Protein AF-A0A1I7B6P1-F1 (afdb_monomer)

Solvent-accessible surface area (backbone atoms only — not comparable to full-atom values): 2904 Å² total; per-residue (Å²): 136,56,74,67,57,52,51,52,41,50,56,52,32,54,52,28,48,53,49,20,61,66,21,55,97,73,34,74,69,58,21,52,51,24,49,52,51,31,52,54,38,49,54,52,44,51,35,62,74,68,71,53,132

Nearest PDB structures (foldseek):
  8e00-assembly1_A  TM=9.435E-01  e=3.007E+00  Saccharomyces cerevisiae
  5j45-assembly1_A  TM=9.640E-01  e=5.310E+00  Drosophila melanogaster
  7enc-assembly1_u  TM=8.577E-01  e=5.310E+00  Homo sapiens
  5da9-assembly1_A  TM=8.810E-01  e=5.656E+00  Thermochaetoides thermophila DSM 1495

Sequence (53 aa):
MTAQNVEQLRERLARAELERDTWQGKSDHHYKMACTLVKSLREQLVAAESGQP

Mean predicted aligned error: 4.0 Å

Structure (mmCIF, N/CA/C/O backbone):
data_AF-A0A1I7B6P1-F1
#
_entry.id   AF-A0A1I7B6P1-F1
#
loop_
_atom_site.group_PDB
_atom_site.id
_atom_site.type_symbol
_atom_site.label_atom_id
_atom_site.label_alt_id
_atom_site.label_comp_id
_atom_site.label_asym_id
_atom_site.label_entity_id
_atom_site.label_seq_id
_atom_site.pdbx_PDB_ins_code
_atom_site.Cartn_x
_atom_site.Cartn_y
_atom_site.Cartn_z
_atom_site.occupancy
_atom_site.B_iso_or_equiv
_atom_site.auth_seq_id
_atom_site.auth_comp_id
_atom_site.auth_asym_id
_atom_site.auth_atom_id
_atom_site.pdbx_PDB_model_num
ATOM 1 N N . MET A 1 1 ? -6.258 0.251 19.817 1.00 60.03 1 MET A N 1
ATOM 2 C CA . MET A 1 1 ? -5.515 0.851 18.685 1.00 60.03 1 MET A CA 1
ATOM 3 C C . MET A 1 1 ? -6.141 2.209 18.378 1.00 60.03 1 MET A C 1
ATOM 5 O O . MET A 1 1 ? -7.360 2.291 18.433 1.00 60.03 1 MET A O 1
ATOM 9 N N . THR A 1 2 ? -5.369 3.283 18.180 1.00 74.94 2 THR A N 1
ATOM 10 C CA . THR A 1 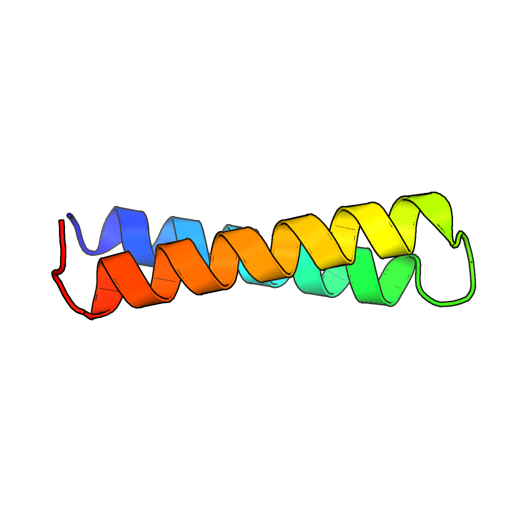2 ? -5.913 4.643 17.963 1.00 74.94 2 THR A CA 1
ATOM 11 C C . THR A 1 2 ? -6.101 4.932 16.472 1.00 74.94 2 THR A C 1
ATOM 13 O O . THR A 1 2 ? -5.375 4.386 15.643 1.00 74.94 2 THR A O 1
ATOM 16 N N . ALA A 1 3 ? -7.036 5.822 16.119 1.00 75.12 3 ALA A N 1
ATOM 17 C CA . ALA A 1 3 ? -7.243 6.264 14.732 1.00 75.12 3 ALA A CA 1
ATOM 18 C C . ALA A 1 3 ? -5.952 6.814 14.088 1.00 75.12 3 ALA A C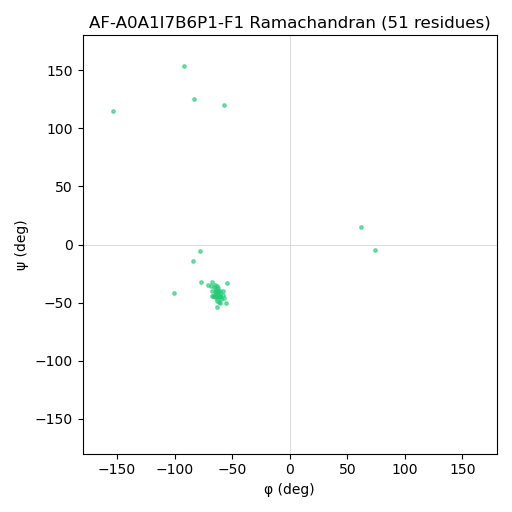 1
ATOM 20 O O . ALA A 1 3 ? -5.688 6.567 12.914 1.00 75.12 3 ALA A O 1
ATOM 21 N N . GLN A 1 4 ? -5.096 7.453 14.891 1.00 79.69 4 GLN A N 1
ATOM 22 C CA . GLN A 1 4 ? -3.786 7.954 14.471 1.00 79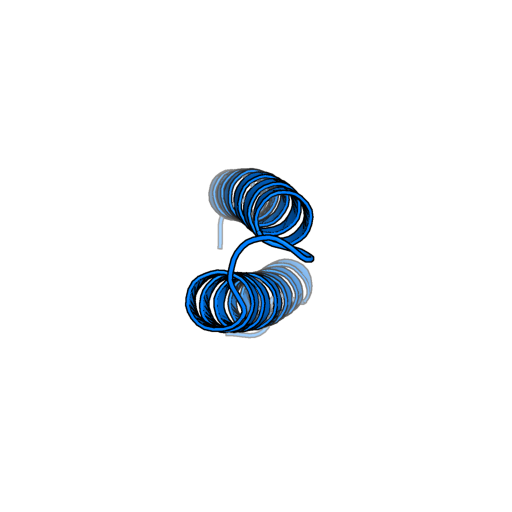.69 4 GLN A CA 1
ATOM 23 C C . GLN A 1 4 ? -2.831 6.833 14.018 1.00 79.69 4 GLN A C 1
ATOM 25 O O . GLN A 1 4 ? -2.087 7.010 13.057 1.00 79.69 4 GLN A O 1
ATOM 30 N N . ASN A 1 5 ? -2.876 5.652 14.649 1.00 86.00 5 ASN A N 1
ATOM 31 C CA . ASN A 1 5 ? -2.045 4.514 14.238 1.00 86.00 5 ASN A CA 1
ATOM 32 C C . ASN A 1 5 ? -2.511 3.923 12.899 1.00 86.00 5 ASN A C 1
ATOM 34 O O . ASN A 1 5 ? -1.688 3.480 12.102 1.00 86.00 5 ASN A O 1
ATOM 38 N N . VAL A 1 6 ? -3.823 3.926 12.642 1.00 89.12 6 VAL A N 1
ATOM 39 C CA . VAL A 1 6 ? -4.402 3.463 11.370 1.00 89.12 6 VAL A CA 1
ATOM 40 C C . VAL A 1 6 ? -4.002 4.402 10.233 1.00 89.12 6 VAL A C 1
ATOM 42 O O . VAL A 1 6 ? -3.577 3.944 9.175 1.00 89.12 6 VAL A O 1
ATOM 45 N N . GLU A 1 7 ? -4.069 5.714 10.456 1.00 91.62 7 GLU A N 1
ATOM 46 C CA . GLU A 1 7 ? -3.645 6.719 9.476 1.00 91.62 7 GLU A CA 1
ATOM 47 C C . GLU A 1 7 ? -2.152 6.591 9.138 1.00 91.62 7 GLU A C 1
ATOM 49 O O . GLU A 1 7 ? -1.784 6.503 7.966 1.00 91.62 7 GLU A O 1
ATOM 54 N N . GLN A 1 8 ? -1.295 6.433 10.151 1.00 92.12 8 GLN A N 1
ATOM 55 C CA . GLN A 1 8 ? 0.132 6.174 9.943 1.00 92.12 8 GLN A CA 1
ATOM 56 C C . GLN A 1 8 ? 0.394 4.873 9.169 1.00 92.12 8 GLN A C 1
ATOM 58 O O . GLN A 1 8 ? 1.276 4.833 8.309 1.00 92.12 8 GLN A O 1
ATOM 63 N N . LEU A 1 9 ? -0.356 3.800 9.447 1.00 92.94 9 LEU A N 1
ATOM 64 C CA . LEU A 1 9 ? -0.254 2.545 8.695 1.00 92.94 9 LEU A CA 1
ATOM 65 C C . LEU A 1 9 ? -0.650 2.734 7.227 1.00 92.94 9 LEU A C 1
ATOM 67 O O . LEU A 1 9 ? 0.054 2.235 6.348 1.00 92.94 9 LEU A O 1
ATOM 71 N N . ARG A 1 10 ? -1.710 3.503 6.948 1.00 94.44 10 ARG A N 1
ATOM 72 C CA . ARG A 1 10 ? -2.137 3.837 5.579 1.00 94.44 10 ARG A CA 1
ATOM 73 C C . ARG A 1 10 ? -1.075 4.638 4.829 1.00 94.44 10 ARG A C 1
ATOM 75 O O . ARG A 1 10 ? -0.750 4.294 3.697 1.00 94.44 10 ARG A O 1
ATOM 82 N N . GLU A 1 11 ? -0.467 5.643 5.458 1.00 96.06 11 GLU A N 1
ATOM 83 C CA . GLU A 1 11 ? 0.625 6.408 4.837 1.00 96.06 11 GLU A CA 1
ATOM 84 C C . GLU A 1 11 ? 1.866 5.555 4.551 1.00 96.06 11 GLU A C 1
ATOM 86 O O . GLU A 1 11 ? 2.558 5.743 3.547 1.00 96.06 11 GLU A O 1
ATOM 91 N N . ARG A 1 12 ? 2.205 4.631 5.456 1.00 95.50 12 ARG A N 1
ATOM 92 C CA . ARG A 1 12 ? 3.324 3.701 5.247 1.00 95.50 12 ARG A CA 1
ATOM 93 C C . ARG A 1 12 ? 3.013 2.724 4.120 1.00 95.50 12 ARG A C 1
ATOM 95 O O . ARG A 1 12 ? 3.896 2.461 3.308 1.00 95.50 12 ARG A O 1
ATOM 102 N N . LEU A 1 13 ? 1.774 2.240 4.040 1.00 96.50 13 LEU A N 1
ATOM 103 C CA . LEU A 1 13 ? 1.320 1.371 2.959 1.00 96.50 13 LEU A CA 1
ATOM 104 C C . LEU A 1 13 ? 1.409 2.081 1.604 1.00 96.50 13 LEU A C 1
ATOM 106 O O . LEU A 1 13 ? 2.029 1.541 0.694 1.00 96.50 13 LEU A O 1
ATOM 110 N N . ALA A 1 14 ? 0.893 3.307 1.495 1.00 97.00 14 ALA A N 1
ATOM 111 C CA . ALA A 1 14 ? 0.949 4.085 0.256 1.00 97.00 14 ALA A CA 1
ATOM 112 C C . ALA A 1 14 ? 2.394 4.302 -0.232 1.00 97.00 14 ALA A C 1
ATOM 114 O O . ALA A 1 14 ? 2.687 4.179 -1.421 1.00 97.00 14 ALA A O 1
ATOM 115 N N . ARG A 1 15 ? 3.330 4.566 0.692 1.00 96.25 15 ARG A N 1
ATOM 116 C CA . ARG A 1 15 ? 4.762 4.675 0.368 1.00 96.25 15 ARG A CA 1
ATOM 117 C C . ARG A 1 15 ? 5.354 3.353 -0.119 1.00 96.25 15 ARG A C 1
ATOM 119 O O . ARG A 1 15 ? 6.076 3.353 -1.111 1.00 96.25 15 ARG A O 1
ATOM 126 N N . ALA A 1 16 ? 5.035 2.242 0.543 1.00 96.25 16 ALA A N 1
ATOM 127 C CA . ALA A 1 16 ? 5.510 0.920 0.141 1.00 96.25 16 ALA A CA 1
ATOM 128 C C . ALA A 1 16 ? 4.947 0.490 -1.228 1.00 96.25 16 ALA A C 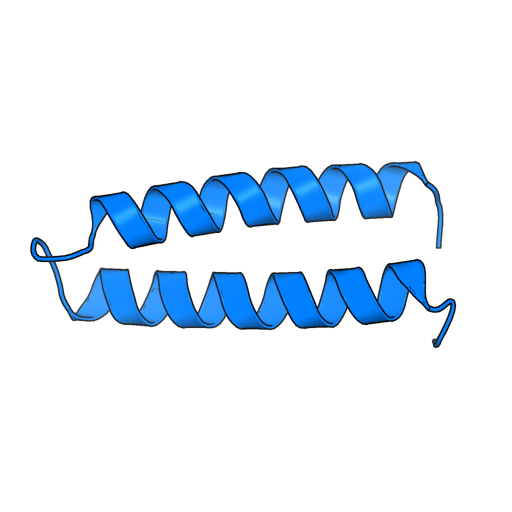1
ATOM 130 O O . ALA A 1 16 ? 5.644 -0.158 -2.006 1.00 96.25 16 ALA A O 1
ATOM 131 N N . GLU A 1 17 ? 3.708 0.872 -1.552 1.00 97.38 17 GLU A N 1
ATOM 132 C CA . GLU A 1 17 ? 3.103 0.638 -2.868 1.00 97.38 17 GLU A CA 1
ATOM 133 C C . GLU A 1 17 ? 3.802 1.452 -3.961 1.00 97.38 17 GLU A C 1
ATOM 135 O O . GLU A 1 17 ? 4.172 0.890 -4.991 1.00 97.38 17 GLU A O 1
ATOM 140 N N . LEU A 1 18 ? 4.086 2.733 -3.706 1.00 97.38 18 LEU A N 1
ATOM 141 C CA . LEU A 1 18 ? 4.858 3.569 -4.628 1.00 97.38 18 LEU A CA 1
ATOM 142 C C . LEU A 1 18 ? 6.272 3.016 -4.856 1.00 97.38 18 LEU A C 1
ATOM 144 O O . LEU A 1 18 ? 6.772 3.007 -5.982 1.00 97.38 18 LEU A O 1
ATOM 148 N N . GLU A 1 19 ? 6.928 2.551 -3.795 1.00 95.31 19 GLU A N 1
ATOM 149 C CA . GLU A 1 19 ? 8.254 1.943 -3.877 1.00 95.31 19 GLU A CA 1
ATOM 150 C C . GLU A 1 19 ? 8.222 0.643 -4.692 1.00 95.31 19 GLU A C 1
ATOM 152 O O . GLU A 1 19 ? 9.053 0.449 -5.582 1.00 95.31 19 GLU A O 1
ATOM 157 N N . ARG A 1 20 ? 7.222 -0.217 -4.462 1.00 97.06 20 ARG A N 1
ATOM 158 C CA . ARG A 1 20 ? 7.001 -1.424 -5.267 1.00 97.06 20 ARG A CA 1
ATOM 159 C C . ARG A 1 20 ? 6.876 -1.072 -6.746 1.00 97.06 20 ARG A C 1
ATOM 161 O O . ARG A 1 20 ? 7.571 -1.665 -7.568 1.00 97.06 20 ARG A O 1
ATOM 168 N N . ASP A 1 21 ? 6.029 -0.107 -7.078 1.00 96.81 21 ASP A N 1
ATOM 169 C CA . ASP A 1 21 ? 5.782 0.286 -8.467 1.00 96.81 21 ASP A CA 1
ATOM 170 C C . ASP A 1 21 ? 7.027 0.939 -9.090 1.00 96.81 21 ASP A C 1
ATOM 172 O O . ASP A 1 21 ? 7.333 0.729 -10.261 1.00 96.81 21 ASP A O 1
ATOM 176 N N . THR A 1 22 ? 7.824 1.646 -8.284 1.00 96.88 22 THR A N 1
ATOM 177 C CA . THR A 1 22 ? 9.108 2.225 -8.708 1.00 96.88 22 THR A CA 1
ATOM 178 C C . THR A 1 22 ? 10.134 1.155 -9.069 1.00 96.88 22 THR A C 1
ATOM 180 O O . THR A 1 22 ? 10.878 1.329 -10.039 1.00 96.88 22 THR A O 1
ATOM 183 N N . TRP A 1 23 ? 10.204 0.071 -8.292 1.00 96.44 23 TRP A N 1
ATOM 184 C CA . TRP A 1 23 ? 11.149 -1.026 -8.511 1.00 96.44 23 TRP A CA 1
ATOM 185 C C . TRP A 1 23 ? 10.671 -2.057 -9.528 1.00 96.44 23 TRP A C 1
ATOM 187 O O . TRP A 1 23 ? 11.486 -2.849 -10.015 1.00 96.44 23 TRP A O 1
ATOM 197 N N . GLN A 1 24 ? 9.387 -2.032 -9.887 1.00 95.06 24 GLN A N 1
ATOM 198 C CA . GLN A 1 24 ? 8.820 -2.914 -10.893 1.00 95.06 24 GLN A CA 1
ATOM 199 C C . GLN A 1 24 ? 9.575 -2.756 -12.220 1.00 95.06 24 GLN A C 1
ATOM 201 O O . GLN A 1 24 ? 9.680 -1.671 -12.785 1.00 95.06 24 GLN A O 1
ATOM 206 N N . GLY A 1 25 ? 10.168 -3.852 -12.695 1.00 92.50 25 GLY A N 1
ATOM 207 C CA . GLY A 1 25 ? 10.976 -3.861 -13.919 1.00 92.50 25 GLY A CA 1
ATOM 208 C C . GLY A 1 25 ? 12.368 -3.222 -13.802 1.00 92.50 25 GLY A C 1
ATOM 209 O O . GLY A 1 25 ? 13.138 -3.323 -14.751 1.00 92.50 25 GLY A O 1
ATOM 210 N N . LYS A 1 26 ? 12.730 -2.614 -12.660 1.00 95.62 26 LYS A N 1
ATOM 211 C CA . LYS A 1 26 ? 14.077 -2.056 -12.415 1.00 95.62 26 LYS A CA 1
ATOM 212 C C . LYS A 1 26 ? 14.956 -2.974 -11.575 1.00 95.62 26 LYS A C 1
ATOM 214 O O . LYS A 1 26 ? 16.146 -3.102 -11.845 1.00 95.62 26 LYS A O 1
ATOM 219 N N . SER A 1 27 ? 14.396 -3.591 -10.536 1.00 97.06 27 SER A N 1
ATOM 220 C CA . SER A 1 27 ? 15.140 -4.492 -9.656 1.00 97.06 27 SER A CA 1
ATOM 221 C C . SER A 1 27 ? 14.220 -5.522 -9.016 1.00 97.06 27 SER A C 1
ATOM 223 O O . SER A 1 27 ? 13.377 -5.180 -8.192 1.00 97.06 27 SER A O 1
ATOM 225 N N . ASP A 1 28 ? 14.421 -6.794 -9.357 1.00 95.69 28 ASP A N 1
ATOM 226 C CA . ASP A 1 28 ? 13.621 -7.902 -8.823 1.00 95.69 28 ASP A CA 1
ATOM 227 C C . ASP A 1 28 ? 13.770 -8.050 -7.298 1.00 95.69 28 ASP A C 1
ATOM 229 O O . ASP A 1 28 ? 12.792 -8.292 -6.594 1.00 95.69 28 ASP A O 1
ATOM 233 N N . HIS A 1 29 ? 14.976 -7.826 -6.766 1.00 95.69 29 HIS A N 1
ATOM 234 C CA . HIS A 1 29 ? 15.224 -7.882 -5.325 1.00 95.69 29 HIS A CA 1
ATOM 235 C C . HIS A 1 29 ? 14.434 -6.806 -4.566 1.00 95.69 29 HIS A C 1
ATOM 237 O O . HIS A 1 29 ? 13.653 -7.133 -3.671 1.00 95.69 29 HIS A O 1
ATOM 243 N N . HIS A 1 30 ? 14.577 -5.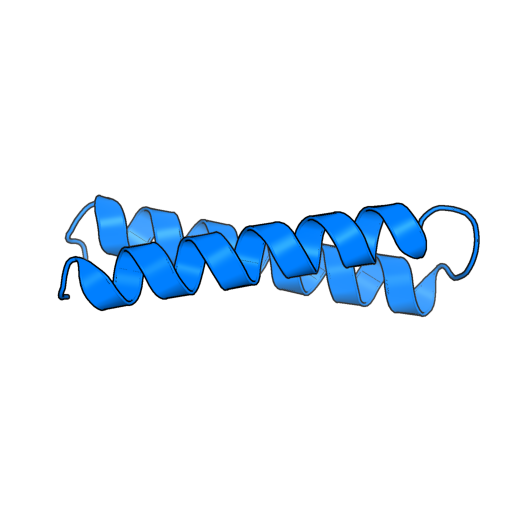536 -4.961 1.00 94.75 30 HIS A N 1
ATOM 244 C CA . HIS A 1 30 ? 13.866 -4.434 -4.308 1.00 94.75 30 HIS A CA 1
ATOM 245 C C . HIS A 1 30 ? 12.350 -4.530 -4.518 1.00 94.75 30 HIS A C 1
ATOM 247 O O . HIS A 1 30 ? 11.586 -4.290 -3.587 1.00 94.75 30 HIS A O 1
ATOM 253 N N . TYR A 1 31 ? 11.905 -4.975 -5.697 1.00 96.19 31 TYR A N 1
ATOM 254 C CA . TYR A 1 31 ? 10.494 -5.240 -5.965 1.00 96.19 31 TYR A CA 1
ATOM 255 C C . TYR A 1 31 ? 9.921 -6.303 -5.016 1.00 96.19 31 TYR A C 1
ATOM 257 O O . TYR A 1 31 ? 8.874 -6.087 -4.409 1.00 96.19 31 TYR A O 1
ATOM 265 N N . LYS A 1 32 ? 10.620 -7.430 -4.815 1.00 96.62 32 LYS A N 1
ATOM 266 C CA . LYS A 1 32 ? 10.201 -8.486 -3.875 1.00 96.62 32 LYS A CA 1
ATOM 267 C C . LYS A 1 32 ? 10.163 -8.000 -2.425 1.00 96.62 32 LYS A C 1
ATOM 269 O O . LYS A 1 32 ? 9.227 -8.341 -1.695 1.00 96.62 32 LYS A O 1
ATOM 274 N N . MET A 1 33 ? 11.138 -7.191 -2.011 1.00 97.00 33 MET A N 1
ATOM 275 C CA . MET A 1 33 ? 11.141 -6.579 -0.679 1.00 97.00 33 MET A CA 1
ATOM 276 C C . MET A 1 33 ? 9.947 -5.640 -0.490 1.00 97.00 33 MET A C 1
ATOM 278 O O . MET A 1 33 ? 9.204 -5.790 0.480 1.00 97.00 33 MET A O 1
ATOM 282 N N . ALA A 1 34 ? 9.705 -4.740 -1.444 1.00 95.94 34 ALA A N 1
ATOM 283 C CA . ALA A 1 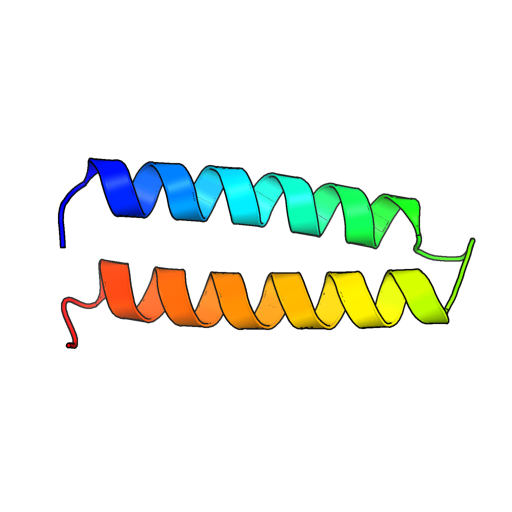34 ? 8.575 -3.819 -1.404 1.00 95.94 34 ALA A CA 1
ATOM 284 C C . ALA A 1 34 ? 7.227 -4.565 -1.429 1.00 95.94 34 ALA A C 1
ATOM 286 O O . ALA A 1 34 ? 6.338 -4.254 -0.641 1.00 95.94 34 ALA A O 1
ATOM 287 N N . CYS A 1 35 ? 7.087 -5.622 -2.237 1.00 96.38 35 CYS A N 1
ATOM 288 C CA . CYS A 1 35 ? 5.914 -6.505 -2.222 1.00 96.38 35 CYS A CA 1
ATOM 289 C C . CYS A 1 35 ? 5.672 -7.140 -0.844 1.00 96.38 35 CYS A C 1
ATOM 291 O O . CYS A 1 35 ? 4.533 -7.187 -0.374 1.00 96.38 35 CYS A O 1
ATOM 293 N N . THR A 1 36 ? 6.735 -7.610 -0.186 1.00 97.12 36 THR A N 1
ATOM 294 C CA . THR A 1 36 ? 6.650 -8.199 1.159 1.00 97.12 36 THR A CA 1
ATOM 295 C C . THR A 1 36 ? 6.202 -7.158 2.183 1.00 97.12 36 THR A C 1
ATOM 297 O O . THR A 1 36 ? 5.318 -7.428 2.998 1.00 97.12 36 THR A O 1
ATOM 300 N N . LEU A 1 37 ? 6.755 -5.945 2.100 1.00 96.12 37 LEU A N 1
ATOM 301 C CA . LEU A 1 37 ? 6.394 -4.833 2.973 1.00 96.12 37 LEU A CA 1
ATOM 302 C C . LEU A 1 37 ? 4.930 -4.404 2.782 1.00 96.12 37 LEU A C 1
ATOM 304 O O . LEU A 1 37 ? 4.206 -4.268 3.765 1.00 96.12 37 LEU A O 1
ATOM 308 N N . VAL A 1 38 ? 4.469 -4.266 1.533 1.00 97.38 38 VAL A N 1
ATOM 309 C CA . VAL A 1 38 ? 3.063 -3.968 1.200 1.00 97.38 38 VAL A CA 1
ATOM 310 C C . VAL A 1 38 ? 2.130 -5.018 1.794 1.00 97.38 38 VAL A C 1
ATOM 312 O O . VAL A 1 38 ? 1.129 -4.667 2.417 1.00 97.38 38 VAL A O 1
ATOM 315 N N . LYS A 1 39 ? 2.458 -6.308 1.644 1.00 97.19 39 LYS A N 1
ATOM 316 C CA . LYS A 1 39 ? 1.645 -7.397 2.198 1.00 97.19 39 LYS A CA 1
ATOM 317 C C . LYS A 1 39 ? 1.535 -7.295 3.722 1.00 97.19 39 LYS A C 1
ATOM 319 O O . LYS A 1 39 ? 0.425 -7.293 4.245 1.00 97.19 39 LYS A O 1
ATOM 324 N N . SER A 1 40 ? 2.664 -7.139 4.414 1.00 96.69 40 SER A N 1
ATOM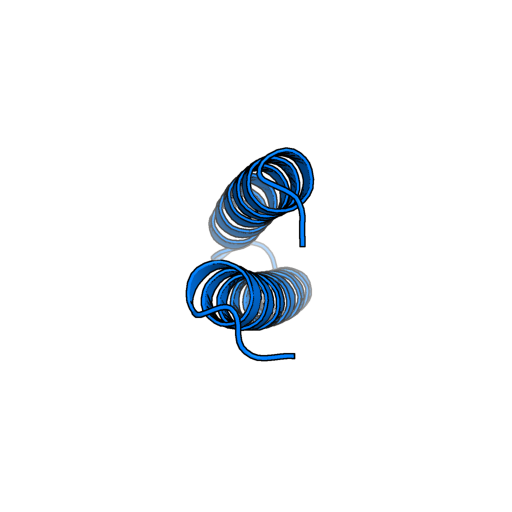 325 C CA . SER A 1 40 ? 2.685 -7.034 5.878 1.00 96.69 40 SER A CA 1
ATOM 326 C C . SER A 1 40 ? 1.922 -5.808 6.392 1.00 96.69 40 SER A C 1
ATOM 328 O O . SER A 1 40 ? 1.197 -5.900 7.381 1.00 96.69 40 SER A O 1
ATOM 330 N N . LEU A 1 41 ? 2.045 -4.658 5.720 1.00 95.38 41 LEU A N 1
ATOM 331 C CA . LEU A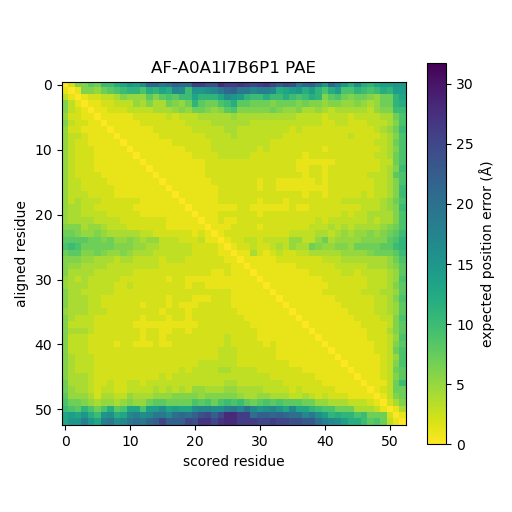 1 41 ? 1.330 -3.438 6.105 1.00 95.38 41 LEU A CA 1
ATOM 332 C C . LEU A 1 41 ? -0.180 -3.554 5.874 1.00 95.38 41 LEU A C 1
ATOM 334 O O . LEU A 1 41 ? -0.949 -3.052 6.689 1.00 95.38 41 LEU A O 1
ATOM 338 N N . ARG A 1 42 ? -0.616 -4.247 4.814 1.00 95.31 42 ARG A N 1
ATOM 339 C CA . ARG A 1 42 ? -2.039 -4.546 4.590 1.00 95.31 42 ARG A CA 1
ATOM 340 C C . ARG A 1 42 ? -2.607 -5.450 5.678 1.00 95.31 42 ARG A C 1
ATOM 342 O O . ARG A 1 42 ? -3.680 -5.159 6.186 1.00 95.31 42 ARG A O 1
ATOM 349 N N . GLU A 1 43 ? -1.889 -6.502 6.064 1.00 94.81 43 GLU A N 1
ATOM 350 C CA . GLU A 1 43 ? -2.308 -7.396 7.153 1.00 94.81 43 GLU A CA 1
ATOM 351 C C . GLU A 1 43 ? -2.432 -6.635 8.483 1.00 94.81 43 GLU A C 1
ATOM 353 O O . GLU A 1 43 ? -3.447 -6.752 9.167 1.00 94.81 43 GLU A O 1
ATOM 358 N N . GLN A 1 44 ? -1.452 -5.784 8.806 1.00 91.88 44 GLN A N 1
ATOM 359 C CA . GLN A 1 44 ? -1.497 -4.923 9.994 1.00 91.88 44 GLN A CA 1
ATOM 360 C C . GLN A 1 44 ? -2.651 -3.918 9.947 1.00 91.88 44 GLN A C 1
ATOM 362 O O . GLN A 1 44 ? -3.293 -3.682 10.967 1.00 91.88 44 GLN A O 1
ATOM 367 N N . LEU A 1 45 ? -2.927 -3.330 8.780 1.00 91.81 45 LEU A N 1
ATOM 368 C CA . LEU A 1 45 ? -4.031 -2.390 8.613 1.00 91.81 45 LEU A CA 1
ATOM 369 C C . LEU A 1 45 ? -5.384 -3.087 8.797 1.00 91.81 45 LEU A C 1
ATOM 371 O O . LEU A 1 45 ? -6.226 -2.581 9.528 1.00 91.81 45 LEU A O 1
ATOM 375 N N . VAL A 1 46 ? -5.563 -4.273 8.210 1.00 91.25 46 VAL A N 1
ATOM 376 C CA . VAL A 1 46 ? -6.785 -5.074 8.371 1.00 91.25 46 VAL A CA 1
ATOM 377 C C . VAL A 1 46 ? -6.987 -5.478 9.831 1.00 91.25 46 VAL A C 1
ATOM 379 O O . VAL A 1 46 ? -8.100 -5.350 10.337 1.00 91.25 46 VAL A O 1
ATOM 382 N N . ALA A 1 47 ? -5.935 -5.915 10.530 1.00 89.19 47 ALA A N 1
ATOM 383 C CA . ALA A 1 47 ? -6.012 -6.222 11.960 1.00 89.19 47 ALA A CA 1
ATOM 384 C C . ALA A 1 47 ? -6.412 -4.982 12.780 1.00 89.19 47 ALA A C 1
ATOM 386 O O . ALA A 1 47 ? -7.315 -5.046 13.618 1.00 89.19 47 ALA A O 1
ATOM 387 N N . ALA A 1 48 ? -5.809 -3.830 12.466 1.00 87.38 48 ALA A N 1
ATOM 388 C CA . ALA A 1 48 ? -6.098 -2.559 13.118 1.00 87.38 48 ALA A CA 1
ATOM 389 C C . ALA A 1 48 ? -7.540 -2.075 12.896 1.00 87.38 48 ALA A C 1
ATOM 391 O O . ALA A 1 48 ? -8.161 -1.553 13.821 1.00 87.38 48 ALA A O 1
ATOM 392 N N . GLU A 1 49 ? -8.071 -2.249 11.684 1.00 85.88 49 GLU A N 1
ATOM 393 C CA . GLU A 1 49 ? -9.435 -1.860 11.306 1.00 85.88 49 GLU A CA 1
ATOM 394 C C . GLU A 1 49 ? -10.491 -2.841 11.829 1.00 85.88 49 GLU A C 1
ATOM 396 O O . GLU A 1 49 ? -11.586 -2.423 12.199 1.00 85.88 49 GLU A O 1
ATOM 401 N N . SER A 1 50 ? -10.154 -4.128 11.927 1.00 82.38 50 SER A N 1
ATOM 402 C CA . SER A 1 50 ? -11.054 -5.169 12.445 1.00 82.38 50 SER A CA 1
ATOM 403 C C . SER A 1 50 ? -11.157 -5.162 13.974 1.00 82.38 50 SER A C 1
ATOM 405 O O . SER A 1 50 ? -11.938 -5.923 14.542 1.00 82.38 50 SER A O 1
ATOM 407 N N . GL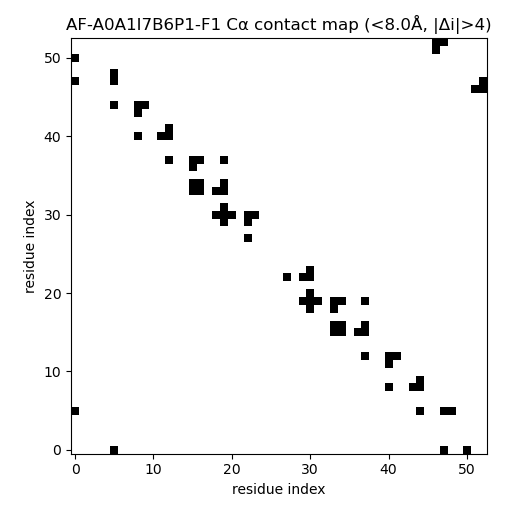Y A 1 51 ? -10.360 -4.332 14.660 1.00 66.69 51 GLY A N 1
ATOM 408 C CA . GLY A 1 51 ? -10.300 -4.290 16.123 1.00 66.69 51 GLY A CA 1
ATOM 409 C C . GLY A 1 51 ? -9.826 -5.604 16.751 1.00 66.69 51 GLY A C 1
ATOM 410 O O . GLY A 1 51 ? -10.018 -5.802 17.952 1.00 66.69 51 GLY A O 1
ATOM 411 N N . GLN A 1 52 ? -9.236 -6.503 15.956 1.00 54.91 52 GLN A N 1
ATOM 412 C CA . GLN A 1 52 ? -8.714 -7.771 16.444 1.00 54.91 52 GLN A CA 1
ATOM 413 C C . GLN A 1 52 ? -7.306 -7.544 17.018 1.00 54.91 52 GLN A C 1
ATOM 415 O O . GLN A 1 52 ? -6.472 -6.954 16.326 1.00 54.91 52 GLN A O 1
ATOM 420 N N . PRO A 1 53 ? -7.064 -7.943 18.281 1.00 49.88 53 PRO A N 1
ATOM 421 C CA . PRO A 1 53 ? -5.762 -7.828 18.932 1.00 49.88 53 PRO A CA 1
ATOM 422 C C . PRO A 1 53 ? -4.705 -8.749 18.315 1.00 49.88 53 PRO A C 1
ATOM 424 O O . PRO A 1 53 ? -5.078 -9.830 17.801 1.00 49.88 53 PRO A O 1
#

Radius of gyration: 12.34 Å; Cα contacts (8 Å, |Δi|>4): 37; chains: 1; bounding box: 26×16×33 Å

Organism: NCBI:txid1324617

Secondary structure (DSSP, 8-state):
--HHHHHHHHHHHHHHHHHHHHHTTT-HHHHHHHHHHHHHHHHHHHHHHTT--

Foldseek 3Di:
DDPVVLVVLVVQLVVLVVQLVVCVVPPPVSNVVSVVSNVVSVVVNCCVVVVPD

pLDDT: mean 90.58, std 10.86, range [49.88, 97.38]